Protein AF-A0A293LHS1-F1 (afdb_monomer_lite)

Organism: Ornithodoros erraticus (NCBI:txid265619)

pLDDT: mean 78.34, std 16.52, range [37.88, 95.12]

Foldseek 3Di:
DDPPPQQDPVRDGVQQVLQAQPPPRDGDPDNVVSVLVNCVVVPPLDQFKAAQPPRDTHSDLVVSQVCCCPVVVDHDSVRIDGPDDDDDDDPDDPPD

InterPro domains:
  IPR013087 Zinc finger C2H2-type [PF00096] (51-72)
  IPR013087 Zinc finger C2H2-type [PS00028] (21-41)
  IPR013087 Zinc finger C2H2-type [PS00028] (51-72)
  IPR013087 Zinc finger C2H2-type [PS50157] (49-72)
  IPR013087 Zinc finger C2H2-type [SM00355] (19-41)
  IPR013087 Zinc finger C2H2-type [SM00355] (49-72)
  IPR036236 Zinc finger C2H2 superfamily [SSF57667] (20-69)

Sequence (96 aa):
MIIAPYVTFTGLSPSELARQCPVCLRLFSTRGTMLRHSTLHVPYSVSKYGCSICHKTFTRKHYVKVHRQTIHGIYGDDDVVLCSEESTSMYNTEIS

Radius of gyration: 19.03 Å; chains: 1; bounding box: 3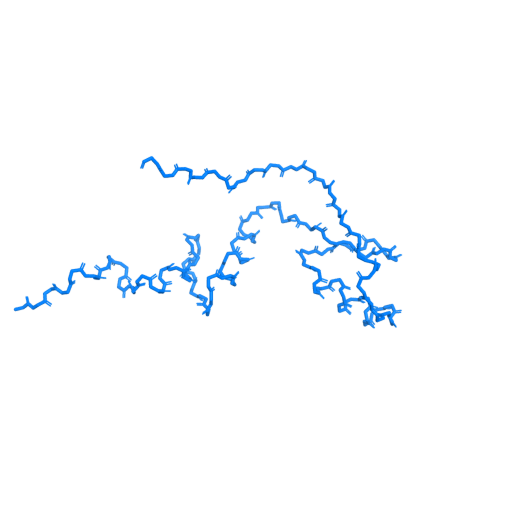7×28×59 Å

Secondary structure (DSSP, 8-state):
----TT--TTS--HHHHTTB-TTT--B-SSHHHHHHHHTTSSSS----EEETTT--EESSHHHHHHHHHHHS----STTEEE--------------

Structure (mmCIF, N/CA/C/O backbone):
data_AF-A0A293LHS1-F1
#
_entry.id   AF-A0A293LHS1-F1
#
loop_
_atom_site.group_PDB
_atom_site.id
_atom_site.type_symbol
_atom_site.label_atom_id
_atom_site.label_alt_id
_atom_site.label_comp_id
_atom_site.label_asym_id
_atom_site.label_entity_id
_atom_site.label_seq_id
_atom_site.pdbx_PDB_ins_code
_atom_site.Cartn_x
_atom_site.Cartn_y
_atom_site.Cartn_z
_atom_site.occupancy
_atom_site.B_iso_or_equiv
_atom_site.auth_seq_id
_atom_site.auth_comp_id
_atom_site.auth_asym_id
_atom_site.auth_atom_id
_atom_site.pdbx_PDB_model_num
ATOM 1 N N . MET A 1 1 ? -16.674 -9.853 41.510 1.00 39.53 1 MET A N 1
ATOM 2 C CA . MET A 1 1 ? -16.802 -9.932 40.040 1.00 39.53 1 MET A CA 1
ATOM 3 C C . MET A 1 1 ? -16.002 -8.777 39.456 1.00 39.53 1 MET A C 1
ATOM 5 O O . MET A 1 1 ? -16.461 -7.647 39.515 1.00 39.53 1 MET A O 1
ATOM 9 N N . ILE A 1 2 ? -14.756 -9.024 39.039 1.00 43.38 2 ILE A N 1
ATOM 10 C CA . ILE A 1 2 ? -13.859 -7.979 38.525 1.00 43.38 2 ILE A CA 1
ATOM 11 C C . ILE A 1 2 ? -14.198 -7.780 37.047 1.00 43.38 2 ILE A C 1
ATOM 13 O O . ILE A 1 2 ? -13.707 -8.505 36.187 1.00 43.38 2 ILE A O 1
ATOM 17 N N . ILE A 1 3 ? -15.086 -6.835 36.754 1.00 49.88 3 ILE A N 1
ATOM 18 C CA . ILE A 1 3 ? -15.224 -6.290 35.403 1.00 49.88 3 ILE A CA 1
ATOM 19 C C . ILE A 1 3 ? -13.959 -5.481 35.133 1.00 49.88 3 ILE A C 1
ATOM 21 O O . ILE A 1 3 ? -13.783 -4.393 35.672 1.00 49.88 3 ILE A O 1
ATOM 25 N N . ALA A 1 4 ? -13.037 -6.060 34.364 1.00 47.56 4 ALA A N 1
ATOM 26 C CA . ALA A 1 4 ? -11.864 -5.351 33.883 1.00 47.56 4 ALA A CA 1
ATOM 27 C C . ALA A 1 4 ? -12.351 -4.125 33.083 1.00 47.56 4 ALA A C 1
ATOM 29 O O . ALA A 1 4 ? -13.003 -4.310 32.057 1.00 47.56 4 ALA A O 1
ATOM 30 N N . PRO A 1 5 ? -12.058 -2.880 33.495 1.00 63.41 5 PRO A N 1
ATOM 31 C CA . PRO A 1 5 ? -12.570 -1.663 32.848 1.00 63.41 5 PRO A CA 1
ATOM 32 C C . PRO A 1 5 ? -11.963 -1.400 31.456 1.00 63.41 5 PRO A C 1
ATOM 34 O O . PRO A 1 5 ? -12.055 -0.298 30.927 1.00 63.41 5 PRO A O 1
ATOM 37 N N . TYR A 1 6 ? -11.309 -2.402 30.864 1.00 56.53 6 TYR A N 1
ATOM 38 C CA . TYR A 1 6 ? -10.504 -2.277 29.655 1.00 56.53 6 TYR A CA 1
ATOM 39 C C . TYR A 1 6 ? -11.019 -3.106 28.477 1.00 56.53 6 TYR A C 1
ATOM 41 O O . TYR A 1 6 ? -10.386 -3.143 27.422 1.00 56.53 6 TYR A O 1
ATOM 49 N N . VAL A 1 7 ? -12.155 -3.789 28.643 1.00 54.94 7 VAL A N 1
ATOM 50 C CA . VAL A 1 7 ? -12.779 -4.528 27.546 1.00 54.94 7 VAL A CA 1
ATOM 51 C C . VAL A 1 7 ? -13.702 -3.571 26.802 1.00 54.94 7 VAL A C 1
ATOM 53 O O . VAL A 1 7 ? -14.791 -3.239 27.262 1.00 54.94 7 VAL A O 1
ATOM 56 N N . THR A 1 8 ? -13.239 -3.083 25.655 1.00 58.62 8 THR A N 1
ATOM 57 C CA . THR A 1 8 ? -14.122 -2.424 24.687 1.00 58.62 8 THR A CA 1
ATOM 58 C C . THR A 1 8 ? -15.187 -3.430 24.224 1.00 58.62 8 THR A C 1
ATOM 60 O O . THR A 1 8 ? -14.947 -4.638 24.251 1.00 58.62 8 THR A O 1
ATOM 63 N N . PHE A 1 9 ? -16.372 -2.963 23.810 1.00 64.62 9 PHE A N 1
ATOM 64 C CA . PHE A 1 9 ? -17.512 -3.812 23.402 1.00 64.62 9 PHE A CA 1
ATOM 65 C C . PHE A 1 9 ? -17.157 -4.880 22.341 1.00 64.62 9 PHE A C 1
ATOM 67 O O . PHE A 1 9 ? -17.855 -5.876 22.191 1.00 64.62 9 PHE A O 1
ATOM 74 N N . THR A 1 10 ? -16.041 -4.704 21.632 1.00 66.94 10 THR A N 1
ATOM 75 C CA . THR A 1 10 ? -15.526 -5.610 20.601 1.00 66.94 10 THR A CA 1
ATOM 76 C C . THR A 1 10 ? -14.696 -6.782 21.140 1.00 66.94 10 THR A C 1
ATOM 78 O O . THR A 1 10 ? -14.282 -7.629 20.353 1.00 66.94 10 THR A O 1
ATOM 81 N N . GLY A 1 11 ? -14.427 -6.855 22.451 1.00 76.12 11 GLY A N 1
ATOM 82 C CA . GLY A 1 11 ? -13.637 -7.936 23.056 1.00 76.12 11 GLY A CA 1
ATOM 83 C C . GLY A 1 11 ? -12.139 -7.902 22.720 1.00 76.12 11 GLY A C 1
ATOM 84 O O . GLY A 1 11 ? -11.419 -8.831 23.076 1.00 76.12 11 GLY A O 1
ATOM 85 N N . LEU A 1 12 ? -11.665 -6.849 22.044 1.00 76.75 12 LEU A N 1
ATOM 86 C CA . LEU A 1 12 ? -10.273 -6.678 21.626 1.00 76.75 12 LEU A CA 1
ATOM 87 C C . LEU A 1 12 ? -9.525 -5.726 22.567 1.00 76.75 12 LEU A C 1
ATOM 89 O O . LEU A 1 12 ? -10.066 -4.715 23.026 1.00 76.75 12 LEU A O 1
ATOM 93 N N . SER A 1 13 ? -8.248 -6.017 22.814 1.00 85.94 13 SER A N 1
ATOM 94 C CA . SER A 1 13 ? -7.335 -5.106 23.507 1.00 85.94 13 SER A CA 1
ATOM 95 C C . SER A 1 13 ? -7.040 -3.863 22.647 1.00 85.94 13 SER A C 1
ATOM 97 O O . SER A 1 13 ? -7.112 -3.922 21.415 1.00 85.94 13 SER A O 1
ATOM 99 N N . PRO A 1 14 ? -6.614 -2.729 23.233 1.00 81.06 14 PRO A N 1
ATOM 100 C CA . PRO A 1 14 ? -6.272 -1.543 22.442 1.00 81.06 14 PRO A CA 1
ATOM 101 C C . PRO A 1 14 ? -5.117 -1.784 21.467 1.00 81.06 14 PRO A C 1
ATOM 103 O O . PRO A 1 14 ? -5.056 -1.161 20.407 1.00 81.06 14 PRO A O 1
ATOM 106 N N . SER A 1 15 ? -4.213 -2.715 21.791 1.00 84.50 15 SER A N 1
ATOM 107 C CA . SER A 1 15 ? -3.125 -3.114 20.894 1.00 84.50 15 SER A CA 1
ATOM 108 C C . SER A 1 15 ? -3.636 -3.809 19.627 1.00 84.50 15 SER A C 1
ATOM 110 O O . SER A 1 15 ? -3.037 -3.683 18.559 1.00 84.50 15 SER A O 1
ATOM 112 N N . GLU A 1 16 ? -4.738 -4.549 19.743 1.00 85.06 16 GLU A N 1
ATOM 113 C CA . GLU A 1 16 ? -5.408 -5.235 18.640 1.00 85.06 16 GLU A CA 1
ATOM 114 C C . GLU A 1 16 ? -6.255 -4.257 17.845 1.00 85.06 16 GLU A C 1
ATOM 116 O O . GLU A 1 16 ? -6.170 -4.246 16.619 1.00 85.06 16 GLU A O 1
ATOM 121 N N . LEU A 1 17 ? -6.963 -3.358 18.530 1.00 85.25 17 LEU A N 1
ATOM 122 C CA . LEU A 1 17 ? -7.738 -2.300 17.893 1.00 85.25 17 LEU A CA 1
ATOM 123 C C . LEU A 1 17 ? -6.850 -1.397 17.023 1.00 85.25 17 LEU A C 1
ATOM 125 O O . LEU A 1 17 ? -7.191 -1.094 15.884 1.00 85.25 17 LEU A O 1
ATOM 129 N N . ALA A 1 18 ? -5.645 -1.058 17.494 1.00 87.25 18 ALA A N 1
ATOM 130 C CA . ALA A 1 18 ? -4.667 -0.289 16.720 1.00 87.25 18 ALA A CA 1
ATOM 131 C C . ALA A 1 18 ? -4.160 -1.005 15.450 1.00 87.25 18 ALA A C 1
ATOM 133 O O . ALA A 1 18 ? -3.546 -0.371 14.587 1.00 87.25 18 ALA A O 1
ATOM 134 N N . ARG A 1 19 ? -4.371 -2.320 15.338 1.00 93.44 19 ARG A N 1
ATOM 135 C CA . ARG A 1 19 ? -3.987 -3.155 14.191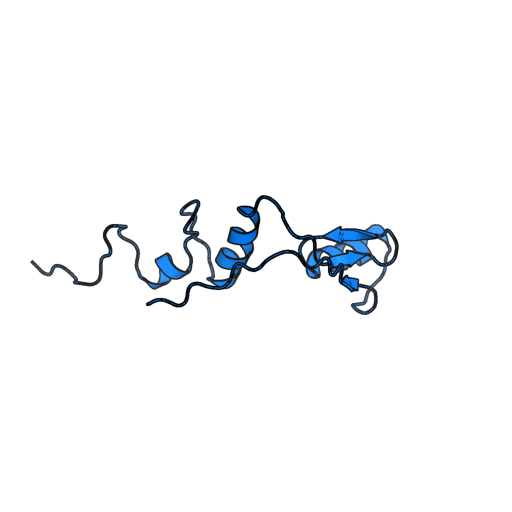 1.00 93.44 19 ARG A CA 1
ATOM 136 C C . ARG A 1 19 ? -5.192 -3.672 13.410 1.00 93.44 19 ARG A C 1
ATOM 138 O O . ARG A 1 19 ? -5.000 -4.419 12.452 1.00 93.44 19 ARG A O 1
ATOM 145 N N . GLN A 1 20 ? -6.405 -3.295 13.794 1.00 92.44 20 GLN A N 1
ATOM 146 C CA . GLN A 1 20 ? -7.627 -3.672 13.107 1.00 92.44 20 GLN A CA 1
ATOM 147 C C . GLN A 1 20 ? -7.969 -2.633 12.038 1.00 92.44 20 GLN A C 1
ATOM 149 O O . GLN A 1 20 ? -7.887 -1.430 12.274 1.00 92.44 20 GLN A O 1
ATOM 154 N N . CYS A 1 21 ? -8.346 -3.085 10.843 1.00 91.81 21 CYS A N 1
ATOM 155 C CA . CYS A 1 21 ? -8.888 -2.191 9.830 1.00 91.81 21 CYS A CA 1
ATOM 156 C C . CYS A 1 21 ? -10.292 -1.724 10.251 1.00 91.81 21 CYS A C 1
ATOM 158 O O . CYS A 1 21 ? -11.147 -2.578 10.467 1.00 91.81 21 CYS A O 1
ATOM 160 N N . PRO A 1 22 ? -10.583 -0.414 10.305 1.00 87.00 22 PRO A N 1
ATOM 161 C CA . PRO A 1 22 ? -11.902 0.074 10.718 1.00 87.00 22 PRO A CA 1
ATOM 162 C C . PRO A 1 22 ? -13.002 -0.178 9.676 1.00 87.00 22 PRO A C 1
ATOM 164 O O . PRO A 1 22 ? -14.178 -0.109 10.009 1.00 87.00 22 PRO A O 1
ATOM 167 N N . VAL A 1 23 ? -12.635 -0.471 8.421 1.00 89.56 23 VAL A N 1
ATOM 168 C CA . VAL A 1 23 ? -13.593 -0.669 7.320 1.00 89.56 23 VAL A CA 1
ATOM 169 C C . VAL A 1 23 ? -14.035 -2.128 7.214 1.00 89.56 23 VAL A C 1
ATOM 171 O O . VAL A 1 23 ? -15.223 -2.407 7.129 1.00 89.56 23 VAL A O 1
ATOM 174 N N . CYS A 1 24 ? -13.089 -3.073 7.225 1.00 92.38 24 CYS A N 1
ATOM 175 C CA . CYS A 1 24 ? -13.380 -4.504 7.064 1.00 92.38 24 CYS A CA 1
ATOM 176 C C . CYS A 1 24 ? -13.124 -5.344 8.324 1.00 92.38 24 CYS A C 1
ATOM 178 O O . CYS A 1 24 ? -13.221 -6.568 8.274 1.00 92.38 24 CYS A O 1
ATOM 180 N N . LEU A 1 25 ? -12.745 -4.710 9.439 1.00 90.81 25 LEU A N 1
ATOM 181 C CA . LEU A 1 25 ? -12.483 -5.332 10.746 1.00 90.81 25 LEU A CA 1
ATOM 182 C C . LEU A 1 25 ? -11.380 -6.403 10.761 1.00 90.81 25 LEU A C 1
ATOM 184 O O . LEU A 1 25 ? -11.185 -7.096 11.763 1.00 90.81 25 LEU A O 1
ATOM 188 N N . ARG A 1 26 ? -10.591 -6.506 9.687 1.00 92.06 26 ARG A N 1
ATOM 189 C CA . ARG A 1 26 ? -9.465 -7.438 9.599 1.00 92.06 26 ARG A CA 1
ATOM 190 C C . ARG A 1 26 ? -8.326 -7.016 10.526 1.00 92.06 26 ARG A C 1
ATOM 192 O O . ARG A 1 26 ? -7.902 -5.862 10.501 1.00 92.06 26 ARG A O 1
ATOM 199 N N . LEU A 1 27 ? -7.797 -7.965 11.295 1.00 92.56 27 LEU A N 1
ATOM 200 C CA . LEU A 1 27 ? -6.623 -7.774 12.148 1.00 92.56 27 LEU A CA 1
ATOM 201 C C . LEU A 1 27 ? -5.323 -7.986 11.369 1.00 92.56 27 LEU A C 1
ATOM 203 O O . LEU A 1 27 ? -5.199 -8.907 10.561 1.00 92.56 27 LEU A O 1
ATOM 207 N N . PHE A 1 28 ? -4.337 -7.142 11.655 1.00 94.25 28 PHE A N 1
ATOM 208 C CA . PHE A 1 28 ? -3.000 -7.207 11.076 1.00 94.25 28 PHE A CA 1
ATOM 209 C C . PHE A 1 28 ? -1.940 -7.434 12.157 1.00 94.25 28 PHE A C 1
ATOM 211 O O . PHE A 1 28 ? -2.168 -7.213 13.349 1.00 94.25 28 PHE A O 1
ATOM 218 N N . SER A 1 29 ? -0.747 -7.862 11.744 1.00 93.25 29 SER A N 1
ATOM 219 C CA . SER A 1 29 ? 0.388 -8.052 12.655 1.00 93.25 29 SER A CA 1
ATOM 220 C C . SER A 1 29 ? 0.957 -6.728 13.166 1.00 93.25 29 SER A C 1
ATOM 222 O O . SER A 1 29 ? 1.470 -6.671 14.278 1.00 93.25 29 SER A O 1
ATOM 224 N N . THR A 1 30 ? 0.839 -5.641 12.393 1.00 93.12 30 THR A N 1
ATOM 225 C CA . THR A 1 30 ? 1.361 -4.318 12.766 1.00 93.12 30 THR A CA 1
ATOM 226 C C . THR A 1 30 ? 0.426 -3.188 12.341 1.00 93.12 30 THR A C 1
ATOM 228 O O . THR A 1 30 ? -0.304 -3.298 11.356 1.00 93.12 30 THR A O 1
ATOM 231 N N . ARG A 1 31 ? 0.494 -2.047 13.038 1.00 90.88 31 ARG A N 1
ATOM 232 C CA . ARG A 1 31 ? -0.285 -0.849 12.680 1.00 90.88 31 ARG A CA 1
ATOM 233 C C . ARG A 1 31 ? 0.054 -0.356 11.271 1.00 90.88 31 ARG A C 1
ATOM 235 O O . ARG A 1 31 ? -0.840 -0.024 10.503 1.00 90.88 31 ARG A O 1
ATOM 242 N N . GLY A 1 32 ? 1.335 -0.368 10.898 1.00 90.81 32 GLY A N 1
ATOM 243 C CA . GLY A 1 32 ? 1.776 0.062 9.567 1.00 90.81 32 GLY A CA 1
ATOM 244 C C . GLY A 1 32 ? 1.216 -0.803 8.432 1.00 90.81 32 GLY A C 1
ATOM 245 O O . GLY A 1 32 ? 0.857 -0.283 7.377 1.00 90.81 32 GLY A O 1
ATOM 246 N N . THR A 1 33 ? 1.084 -2.119 8.639 1.00 91.69 33 THR A N 1
ATOM 247 C CA . THR A 1 33 ? 0.479 -3.003 7.628 1.00 91.69 33 THR A CA 1
ATOM 248 C C . THR A 1 33 ? -1.027 -2.793 7.500 1.00 91.69 33 THR A C 1
ATOM 250 O O . THR A 1 33 ? -1.519 -2.810 6.372 1.00 91.69 33 THR A O 1
ATOM 253 N N . MET A 1 34 ? -1.721 -2.514 8.609 1.00 94.81 34 MET A N 1
ATOM 254 C CA . MET A 1 34 ? -3.137 -2.132 8.617 1.00 94.81 34 MET A CA 1
ATOM 255 C C . MET A 1 34 ? -3.382 -0.803 7.888 1.00 94.81 3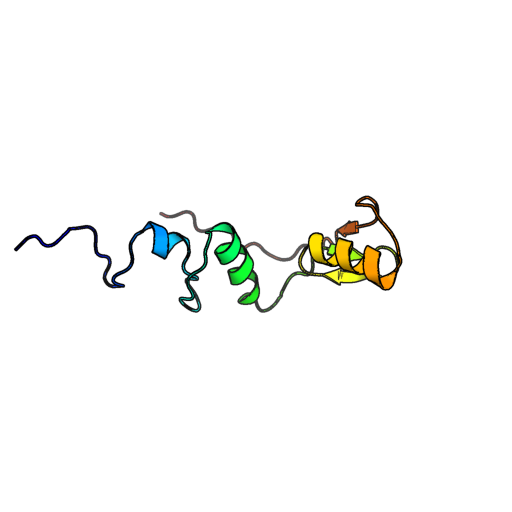4 MET A C 1
ATOM 257 O O . MET A 1 34 ? -4.205 -0.758 6.977 1.00 94.81 34 MET A O 1
ATOM 261 N N . LEU A 1 35 ? -2.622 0.253 8.205 1.00 89.81 35 LEU A N 1
ATOM 262 C CA . LEU A 1 35 ? -2.755 1.566 7.551 1.00 89.81 35 LEU A CA 1
ATOM 263 C C . LEU A 1 35 ? -2.491 1.488 6.045 1.00 89.81 35 LEU A C 1
ATOM 265 O O . LEU A 1 35 ? -3.152 2.120 5.234 1.00 89.81 35 LEU A O 1
ATOM 269 N N . ARG A 1 36 ? -1.525 0.666 5.642 1.00 88.50 36 ARG A N 1
ATOM 270 C CA . ARG A 1 36 ? -1.239 0.422 4.227 1.00 88.50 36 ARG A CA 1
ATOM 271 C C . ARG A 1 36 ? -2.320 -0.411 3.538 1.00 88.50 36 ARG A C 1
ATOM 273 O O . ARG A 1 36 ? -2.432 -0.379 2.319 1.00 88.50 36 ARG A O 1
ATOM 280 N N . HIS A 1 37 ? -3.044 -1.236 4.282 1.00 90.69 37 HIS A N 1
ATOM 281 C CA . HIS A 1 37 ? -4.175 -1.977 3.748 1.00 90.69 37 HIS A CA 1
ATOM 282 C C . HIS A 1 37 ? -5.399 -1.073 3.577 1.00 90.69 37 HIS A C 1
ATOM 284 O O . HIS A 1 37 ? -6.087 -1.213 2.571 1.00 90.69 37 HIS A O 1
ATOM 290 N N . SER A 1 38 ? -5.643 -0.123 4.488 1.00 88.56 38 SER A N 1
ATOM 291 C CA . SER A 1 38 ? -6.815 0.758 4.397 1.00 88.56 38 SER A CA 1
ATOM 292 C C . SER A 1 38 ? -6.829 1.604 3.121 1.00 88.56 38 SER A C 1
ATOM 294 O O . SER A 1 38 ? -7.902 1.920 2.619 1.00 88.56 38 SER A O 1
ATOM 296 N N . THR A 1 39 ? -5.667 1.870 2.513 1.00 84.94 39 THR A N 1
ATOM 297 C CA . THR A 1 39 ? -5.578 2.535 1.201 1.00 84.94 39 THR A CA 1
ATOM 298 C C . THR A 1 39 ? -6.219 1.739 0.059 1.00 84.94 39 THR A C 1
ATOM 300 O O . THR A 1 39 ? -6.445 2.299 -1.004 1.00 84.94 39 THR A O 1
ATOM 303 N N . LEU A 1 40 ? -6.476 0.435 0.229 1.00 85.44 40 LEU A N 1
ATOM 304 C CA . LEU A 1 40 ? -7.186 -0.393 -0.757 1.00 85.44 40 LEU A CA 1
ATOM 305 C C . LEU A 1 40 ? -8.703 -0.189 -0.713 1.00 85.44 40 LEU A C 1
ATOM 307 O O . LEU A 1 40 ? -9.384 -0.526 -1.673 1.00 85.44 40 LEU A O 1
ATOM 311 N N . HIS A 1 41 ? -9.230 0.341 0.392 1.00 86.50 41 HIS A N 1
ATOM 312 C CA . HIS A 1 41 ? -10.639 0.721 0.490 1.00 86.50 41 HIS A CA 1
ATOM 313 C C . HIS A 1 41 ? -10.923 2.069 -0.178 1.00 86.50 41 HIS A C 1
ATOM 315 O O . HIS A 1 41 ? -12.083 2.414 -0.383 1.00 86.50 41 HIS A O 1
ATOM 321 N N . VAL A 1 42 ? -9.877 2.819 -0.536 1.00 82.94 42 VAL A N 1
ATOM 322 C CA . VAL A 1 42 ? -10.014 4.036 -1.329 1.00 82.94 42 VAL A CA 1
ATOM 323 C C . VAL A 1 42 ? -10.245 3.628 -2.792 1.00 82.94 42 VAL A C 1
ATOM 325 O O . VAL A 1 42 ? -9.405 2.919 -3.351 1.00 82.94 42 VAL A O 1
ATOM 328 N N . PRO A 1 43 ? -11.355 4.054 -3.426 1.00 72.06 43 PRO A N 1
ATOM 329 C CA . PRO A 1 43 ? -11.703 3.630 -4.786 1.00 72.06 43 PRO A CA 1
ATOM 330 C C . PRO A 1 43 ? -10.684 4.100 -5.834 1.00 72.06 43 PRO A C 1
ATOM 332 O O . PRO A 1 43 ? -10.449 3.418 -6.827 1.00 72.06 43 PRO A O 1
ATOM 335 N N . TYR A 1 44 ? -10.021 5.227 -5.583 1.00 70.31 44 TYR A N 1
ATOM 336 C CA . TYR A 1 44 ? -8.887 5.719 -6.357 1.00 70.31 44 TYR A CA 1
ATOM 337 C C . TYR A 1 44 ? -7.584 5.260 -5.688 1.00 70.31 44 TYR A C 1
ATOM 339 O O . TYR A 1 44 ? -6.967 5.969 -4.893 1.00 70.31 44 TYR A O 1
ATOM 347 N N . SER A 1 45 ? -7.152 4.027 -5.966 1.00 70.19 45 SER A N 1
ATOM 348 C CA . SER A 1 45 ? -5.849 3.572 -5.475 1.00 70.19 45 SER A CA 1
ATOM 349 C C . SER A 1 45 ? -4.743 4.337 -6.198 1.00 70.19 45 SER A C 1
ATOM 351 O O . SER A 1 45 ? -4.450 4.077 -7.363 1.00 70.19 45 SER A O 1
ATOM 353 N N . VAL A 1 46 ? -4.137 5.302 -5.508 1.00 74.50 46 VAL A N 1
ATOM 354 C CA . VAL A 1 46 ? -3.110 6.158 -6.105 1.00 74.50 46 VAL A CA 1
ATOM 355 C C . VAL A 1 46 ? -1.834 5.341 -6.302 1.00 74.50 46 VAL A C 1
ATOM 357 O O . VAL A 1 46 ? -1.098 5.041 -5.354 1.00 74.50 46 VAL A O 1
ATOM 360 N N . SER A 1 47 ? -1.559 4.954 -7.545 1.00 79.19 47 SER A N 1
ATOM 361 C CA . SER A 1 47 ? -0.285 4.357 -7.925 1.00 79.19 47 SER A CA 1
ATOM 362 C C . SER A 1 47 ? 0.788 5.443 -7.980 1.00 79.19 47 SER A C 1
ATOM 364 O O . SER A 1 47 ? 0.936 6.130 -8.983 1.00 79.19 47 SER A O 1
ATOM 366 N N . LYS A 1 48 ? 1.521 5.616 -6.877 1.00 83.12 48 LYS A N 1
ATOM 367 C CA . LYS A 1 48 ? 2.497 6.708 -6.718 1.00 83.12 48 LYS A CA 1
ATOM 368 C C . LYS A 1 48 ? 3.849 6.459 -7.384 1.00 83.12 48 LYS A C 1
ATOM 370 O O . LYS A 1 48 ? 4.627 7.394 -7.531 1.00 83.12 48 LYS A O 1
ATOM 375 N N . TYR A 1 49 ? 4.165 5.212 -7.728 1.00 88.75 49 TYR A N 1
ATOM 376 C CA . TYR A 1 49 ? 5.504 4.829 -8.175 1.00 88.75 49 TYR A CA 1
ATOM 377 C C . TYR A 1 49 ? 5.449 4.203 -9.566 1.00 88.75 49 TYR A C 1
ATOM 379 O O . TYR A 1 49 ? 4.796 3.180 -9.754 1.00 88.75 49 TYR A O 1
ATOM 387 N N . GLY A 1 50 ? 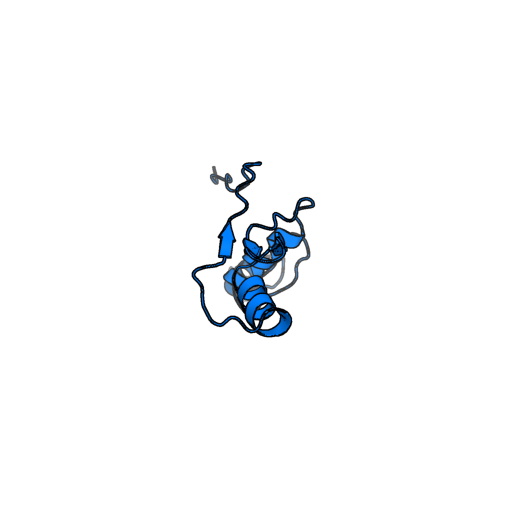6.153 4.791 -10.524 1.00 89.88 50 GLY A N 1
ATOM 388 C CA . GLY A 1 50 ? 6.286 4.315 -11.894 1.00 89.88 50 GLY A CA 1
ATOM 389 C C . GLY A 1 50 ? 7.665 3.724 -12.178 1.00 89.88 50 GLY A C 1
ATOM 390 O O . GLY A 1 50 ? 8.672 4.124 -11.589 1.00 89.88 50 GLY A O 1
ATOM 391 N N . CYS A 1 51 ? 7.717 2.766 -13.100 1.00 90.94 51 CYS A N 1
ATOM 392 C CA . CYS A 1 51 ? 8.964 2.358 -13.737 1.00 90.94 51 CYS A CA 1
ATOM 393 C C . CYS A 1 51 ? 9.377 3.415 -14.771 1.00 90.94 51 CYS A C 1
ATOM 395 O O . CYS A 1 51 ? 8.573 3.753 -15.630 1.00 90.94 51 CYS A O 1
ATOM 397 N N . SER A 1 52 ? 10.613 3.912 -14.738 1.00 89.06 52 SER A N 1
ATOM 398 C CA . SER A 1 52 ? 11.111 4.857 -15.753 1.00 89.06 52 SER A CA 1
ATOM 399 C C . SER A 1 52 ? 11.229 4.262 -17.164 1.00 89.06 52 SER A C 1
ATOM 401 O O . SER A 1 52 ? 11.273 5.013 -18.129 1.00 89.06 52 SER A O 1
ATOM 403 N N . ILE A 1 53 ? 11.296 2.930 -17.280 1.00 89.25 53 ILE A N 1
ATOM 404 C CA . ILE A 1 53 ? 11.614 2.218 -18.528 1.00 89.25 53 ILE A CA 1
ATOM 405 C C . ILE A 1 53 ? 10.346 1.924 -19.326 1.00 89.25 53 ILE A C 1
ATOM 407 O O . ILE A 1 53 ? 10.283 2.173 -20.523 1.00 89.25 53 ILE A O 1
ATOM 411 N N . CYS A 1 54 ? 9.336 1.356 -18.665 1.00 92.25 54 CYS A N 1
ATOM 412 C CA . CYS A 1 54 ? 8.079 0.964 -19.305 1.00 92.25 54 CYS A CA 1
ATOM 413 C C . CYS A 1 54 ? 6.874 1.780 -18.824 1.00 92.25 54 CYS A C 1
ATOM 415 O O . CYS A 1 54 ? 5.745 1.476 -19.200 1.00 92.25 54 CYS A O 1
ATOM 417 N N . HIS A 1 55 ? 7.090 2.766 -17.945 1.00 89.12 55 HIS A N 1
ATOM 418 C CA . HIS A 1 55 ? 6.055 3.633 -17.366 1.00 89.12 55 HIS A CA 1
ATOM 419 C C . HIS A 1 55 ? 4.925 2.903 -16.630 1.00 89.12 55 HIS A C 1
ATOM 421 O O . HIS A 1 55 ? 3.922 3.506 -16.254 1.00 89.12 55 HIS A O 1
ATOM 427 N N . LYS A 1 56 ? 5.098 1.608 -16.337 1.00 89.38 56 LYS A N 1
ATOM 428 C CA . LYS A 1 56 ? 4.139 0.848 -15.541 1.00 89.38 56 LYS A CA 1
ATOM 429 C C . LYS A 1 56 ? 4.084 1.405 -14.121 1.00 89.38 56 LYS A C 1
ATOM 431 O O . LYS A 1 56 ? 5.119 1.543 -13.466 1.00 89.38 56 LYS A O 1
ATOM 436 N N . THR A 1 57 ? 2.876 1.678 -13.636 1.00 90.25 57 THR A N 1
ATOM 437 C CA . THR A 1 57 ? 2.639 2.243 -12.307 1.00 90.25 57 THR A CA 1
ATOM 438 C C . THR A 1 57 ? 2.328 1.170 -11.263 1.00 90.25 57 THR A C 1
ATOM 440 O O . THR A 1 57 ? 1.831 0.074 -11.546 1.00 90.25 57 THR A O 1
ATOM 443 N N . PHE A 1 58 ? 2.679 1.485 -10.019 1.00 89.25 58 PHE A N 1
ATOM 444 C CA . PHE A 1 58 ? 2.579 0.625 -8.853 1.00 89.25 58 PHE A CA 1
ATOM 445 C C . PHE A 1 58 ? 2.237 1.457 -7.613 1.00 89.25 58 PHE A C 1
ATOM 447 O O . PHE A 1 58 ? 2.609 2.622 -7.474 1.00 89.25 58 PH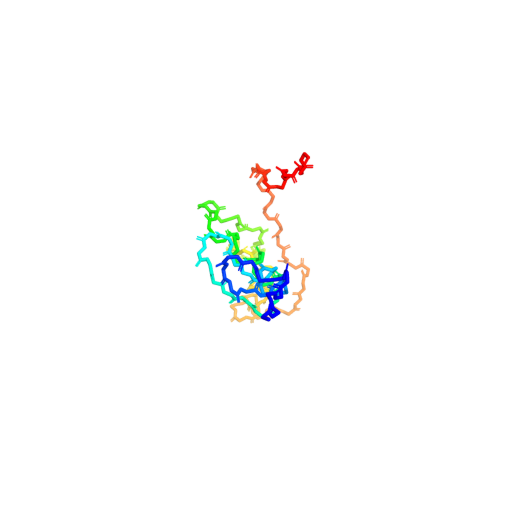E A O 1
ATOM 454 N N . THR A 1 59 ? 1.569 0.831 -6.646 1.00 86.81 59 THR A N 1
ATOM 455 C CA . THR A 1 59 ? 1.186 1.482 -5.382 1.00 86.81 59 THR A CA 1
ATOM 456 C C . THR A 1 59 ? 2.336 1.595 -4.380 1.00 86.81 59 THR A C 1
ATOM 458 O O . THR A 1 59 ? 2.229 2.339 -3.408 1.00 86.81 59 THR A O 1
ATOM 461 N N . ARG A 1 60 ? 3.450 0.866 -4.571 1.00 87.12 60 ARG A N 1
ATOM 462 C CA . ARG A 1 60 ? 4.589 0.850 -3.631 1.00 87.12 60 ARG A CA 1
ATOM 463 C C . ARG A 1 60 ? 5.937 0.780 -4.352 1.00 87.12 60 ARG A C 1
ATOM 465 O O . ARG A 1 60 ? 6.090 -0.028 -5.266 1.00 87.12 60 ARG A O 1
ATOM 472 N N . LYS A 1 61 ? 6.946 1.505 -3.841 1.00 89.00 61 LYS A N 1
ATOM 473 C CA . LYS A 1 61 ? 8.337 1.509 -4.355 1.00 89.00 61 LYS A CA 1
ATOM 474 C C . LYS A 1 61 ? 8.944 0.105 -4.451 1.00 89.00 61 LYS A C 1
ATOM 476 O O . LYS A 1 61 ? 9.597 -0.220 -5.436 1.00 89.00 61 LYS A O 1
ATOM 481 N N . HIS A 1 62 ? 8.690 -0.750 -3.456 1.00 90.62 62 HIS A N 1
ATOM 482 C CA . HIS A 1 62 ? 9.185 -2.133 -3.452 1.00 90.62 62 HIS A CA 1
ATOM 483 C C . HIS A 1 62 ? 8.741 -2.924 -4.693 1.00 90.62 62 HIS A C 1
ATOM 485 O O . HIS A 1 62 ? 9.550 -3.646 -5.267 1.00 90.62 62 HIS A O 1
ATOM 491 N N . TYR A 1 63 ? 7.493 -2.751 -5.141 1.00 91.44 63 TYR A N 1
ATOM 492 C CA . TYR A 1 63 ? 7.000 -3.456 -6.324 1.00 91.44 63 TYR A CA 1
ATOM 493 C C . TYR A 1 63 ? 7.669 -2.966 -7.607 1.00 91.44 63 TYR A C 1
ATOM 495 O O . TYR A 1 63 ? 7.984 -3.793 -8.454 1.00 91.44 63 TYR A O 1
ATOM 503 N N . VAL A 1 64 ? 7.969 -1.665 -7.719 1.00 92.19 64 VAL A N 1
ATOM 504 C CA . VAL A 1 64 ? 8.757 -1.136 -8.846 1.00 92.19 64 VAL A CA 1
ATOM 505 C C . VAL A 1 64 ? 10.159 -1.734 -8.854 1.00 92.19 64 VAL A C 1
ATOM 507 O O . VAL A 1 64 ? 10.632 -2.152 -9.903 1.00 92.19 64 VAL A O 1
ATOM 510 N N . LYS A 1 65 ? 10.813 -1.822 -7.688 1.00 91.50 65 LYS A N 1
ATOM 511 C CA . LYS A 1 65 ? 12.158 -2.405 -7.568 1.00 91.50 65 LYS A CA 1
ATOM 512 C C . LYS A 1 65 ? 12.185 -3.864 -8.026 1.00 91.50 65 LYS A C 1
ATOM 514 O O . LYS A 1 65 ? 13.016 -4.222 -8.850 1.00 91.50 65 LYS A O 1
ATOM 519 N N . VAL A 1 66 ? 11.256 -4.684 -7.527 1.00 92.69 66 VAL A N 1
A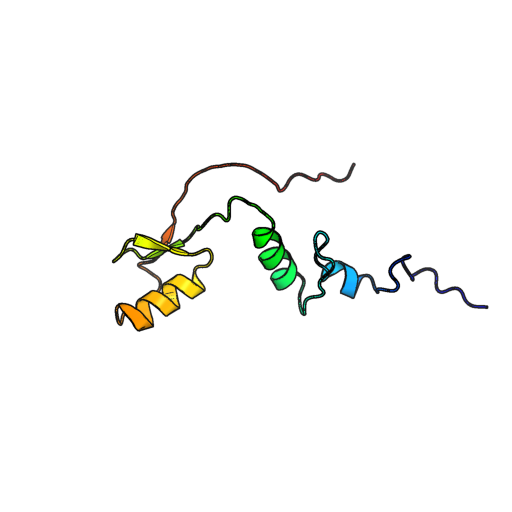TOM 520 C CA . VAL A 1 66 ? 11.148 -6.095 -7.934 1.00 92.69 66 VAL A CA 1
ATOM 521 C C . VAL A 1 66 ? 10.848 -6.200 -9.425 1.00 92.69 66 VAL A C 1
ATOM 523 O O . VAL A 1 66 ? 11.516 -6.951 -10.120 1.00 92.69 66 VAL A O 1
ATOM 526 N N . HIS A 1 67 ? 9.899 -5.412 -9.932 1.00 93.81 67 HIS A N 1
ATOM 527 C CA . HIS A 1 67 ? 9.570 -5.376 -11.354 1.00 93.81 67 HIS A CA 1
ATOM 528 C C . HIS A 1 67 ? 10.779 -5.011 -12.227 1.00 93.81 67 HIS A C 1
ATOM 530 O O . HIS A 1 67 ? 11.034 -5.680 -13.221 1.00 93.81 67 HIS A O 1
ATOM 536 N N . ARG A 1 68 ? 11.558 -3.993 -11.847 1.00 90.88 68 ARG A N 1
ATOM 537 C CA . ARG A 1 68 ? 12.783 -3.609 -12.564 1.00 90.88 68 ARG A CA 1
ATOM 538 C C . ARG A 1 68 ? 13.805 -4.739 -12.569 1.00 90.88 68 ARG A C 1
ATOM 540 O O . ARG A 1 68 ? 14.383 -5.022 -13.613 1.00 90.88 68 ARG A O 1
ATOM 547 N N . GLN A 1 69 ? 13.973 -5.421 -11.442 1.00 92.19 69 GLN A N 1
ATOM 548 C CA . GLN A 1 69 ? 14.910 -6.531 -11.335 1.00 92.19 69 GLN A CA 1
ATOM 549 C C . GLN A 1 69 ? 14.483 -7.737 -12.185 1.00 92.19 69 GLN A C 1
ATOM 551 O O . GLN A 1 69 ? 15.320 -8.334 -12.852 1.00 92.19 69 GLN A O 1
ATOM 556 N N . THR A 1 70 ? 13.197 -8.097 -12.184 1.00 94.81 70 THR A N 1
ATOM 557 C CA . THR A 1 70 ? 12.715 -9.321 -12.845 1.00 94.81 70 THR A CA 1
ATOM 558 C C . THR A 1 70 ? 12.353 -9.134 -14.314 1.00 94.81 70 THR A C 1
ATOM 560 O O . THR A 1 70 ? 12.474 -10.083 -15.079 1.00 94.81 70 THR A O 1
ATOM 563 N N . ILE A 1 71 ? 11.906 -7.940 -14.713 1.00 95.12 71 ILE A N 1
ATOM 564 C CA . ILE A 1 71 ? 11.465 -7.647 -16.086 1.00 95.12 71 ILE A CA 1
ATOM 565 C C . ILE A 1 71 ? 12.553 -6.933 -16.891 1.00 95.12 71 ILE A C 1
ATOM 567 O O . ILE A 1 71 ? 12.683 -7.182 -18.085 1.00 95.12 71 ILE A O 1
ATOM 571 N N . HIS A 1 72 ? 13.343 -6.065 -16.253 1.00 91.25 72 HIS A N 1
ATOM 572 C CA . HIS A 1 72 ? 14.367 -5.261 -16.931 1.00 91.25 72 HIS A CA 1
ATOM 573 C C . HIS A 1 72 ? 15.805 -5.635 -16.540 1.00 91.25 72 HIS A C 1
ATOM 575 O O . HIS A 1 72 ? 16.743 -5.112 -17.132 1.00 91.25 72 HIS A O 1
ATOM 581 N N . GLY A 1 73 ? 16.003 -6.523 -15.560 1.00 91.50 73 GLY A N 1
ATOM 582 C CA . GLY A 1 73 ? 17.335 -6.928 -15.102 1.00 91.50 73 GLY A CA 1
ATOM 583 C C . GLY A 1 73 ? 18.124 -5.822 -14.394 1.00 91.50 73 GLY A C 1
ATOM 584 O O . GLY A 1 73 ? 19.341 -5.936 -14.278 1.00 91.50 73 GLY A O 1
ATOM 585 N N . ILE A 1 74 ? 17.463 -4.753 -13.928 1.00 85.50 74 ILE A N 1
ATOM 586 C CA . ILE A 1 74 ? 18.136 -3.588 -13.334 1.00 85.50 74 ILE A CA 1
ATOM 587 C C . ILE A 1 74 ? 18.115 -3.658 -11.807 1.00 85.50 74 ILE A C 1
ATOM 589 O O . ILE A 1 74 ? 17.070 -3.855 -11.183 1.00 85.50 74 ILE A O 1
ATOM 593 N N . TYR A 1 75 ? 19.286 -3.436 -11.213 1.00 84.06 75 TYR A N 1
ATOM 594 C CA . TYR A 1 75 ? 19.521 -3.425 -9.776 1.00 84.06 75 TYR A CA 1
ATOM 595 C C . TYR A 1 75 ? 19.882 -1.998 -9.350 1.00 84.06 75 TYR A C 1
ATOM 597 O O . TYR A 1 75 ? 20.977 -1.533 -9.632 1.00 84.06 75 TYR A O 1
ATOM 605 N N . GLY A 1 76 ? 18.962 -1.296 -8.688 1.00 77.31 76 GLY A N 1
ATOM 606 C CA . GLY A 1 76 ? 19.175 0.091 -8.253 1.00 77.31 76 GLY A CA 1
ATOM 607 C C . GLY A 1 76 ? 17.879 0.746 -7.787 1.00 77.31 76 GLY A C 1
ATOM 608 O O . GLY A 1 76 ? 16.804 0.152 -7.917 1.00 77.31 76 GLY A O 1
ATOM 609 N N . ASP A 1 77 ? 17.947 1.946 -7.217 1.00 68.81 77 ASP A N 1
ATOM 610 C CA . ASP A 1 77 ? 16.767 2.679 -6.716 1.00 68.81 77 ASP A CA 1
ATOM 611 C C . ASP A 1 77 ? 16.553 4.063 -7.354 1.00 68.81 77 ASP A C 1
ATOM 613 O O . ASP A 1 77 ? 15.458 4.612 -7.249 1.00 68.81 77 ASP A O 1
ATOM 617 N N . ASP A 1 78 ? 17.562 4.520 -8.084 1.00 71.62 78 ASP A N 1
ATOM 618 C CA . ASP A 1 78 ? 17.682 5.712 -8.932 1.00 71.62 78 ASP A CA 1
ATOM 619 C C . ASP A 1 78 ? 16.584 5.848 -10.004 1.00 71.62 78 ASP A C 1
ATOM 621 O O . ASP A 1 78 ? 16.025 6.930 -10.157 1.00 71.62 78 ASP A O 1
ATOM 625 N N . ASP A 1 79 ? 16.183 4.771 -10.686 1.00 67.81 79 ASP A N 1
ATOM 626 C CA . ASP A 1 79 ? 15.214 4.890 -11.793 1.00 67.81 79 ASP A CA 1
ATOM 627 C C . ASP A 1 79 ? 13.716 4.732 -11.410 1.00 67.81 79 ASP A C 1
ATOM 629 O O . ASP A 1 79 ? 12.910 4.200 -12.185 1.00 67.81 79 ASP A O 1
ATOM 633 N N . VAL A 1 80 ? 13.305 5.121 -10.196 1.00 79.06 80 VAL A N 1
ATOM 634 C CA . VAL A 1 80 ? 11.879 5.109 -9.797 1.00 79.06 80 VAL A CA 1
ATOM 635 C C . VAL A 1 80 ? 11.255 6.485 -10.010 1.00 79.06 80 VAL A C 1
ATOM 637 O O . VAL A 1 80 ? 11.616 7.446 -9.338 1.00 79.06 80 VAL A O 1
ATOM 640 N N . VAL A 1 81 ? 10.251 6.563 -10.886 1.00 83.88 81 VAL A N 1
ATOM 641 C CA . VAL A 1 81 ? 9.499 7.800 -11.134 1.00 83.88 81 VAL A CA 1
ATOM 642 C C . VAL A 1 81 ? 8.404 7.949 -10.081 1.00 83.88 81 VAL A C 1
ATOM 644 O O . VAL A 1 81 ? 7.660 7.004 -9.814 1.00 83.88 81 VAL A O 1
ATOM 647 N N . LEU A 1 82 ? 8.285 9.132 -9.478 1.00 83.94 82 LEU A N 1
ATOM 648 C CA . LEU A 1 82 ? 7.120 9.492 -8.672 1.00 83.94 82 LEU A CA 1
ATOM 649 C C . LEU A 1 82 ? 6.084 10.145 -9.587 1.00 83.94 82 LEU A C 1
ATOM 651 O O . LEU A 1 82 ? 6.319 11.229 -10.115 1.00 83.94 82 LEU A O 1
ATOM 655 N N . CYS A 1 83 ? 4.950 9.475 -9.786 1.00 73.44 83 CYS A N 1
ATOM 656 C CA . CYS A 1 83 ? 3.820 10.045 -10.515 1.00 73.44 83 CYS A CA 1
ATOM 657 C C . CYS A 1 83 ? 3.027 10.916 -9.536 1.00 73.44 83 CYS A C 1
ATOM 659 O O . CYS A 1 83 ? 2.208 10.421 -8.759 1.00 73.44 83 CYS A O 1
ATOM 661 N N . SER A 1 84 ? 3.359 12.205 -9.512 1.00 64.88 84 SER A N 1
ATOM 662 C CA . SER A 1 84 ? 2.683 13.217 -8.703 1.00 64.88 84 SER A CA 1
ATOM 663 C C . SER A 1 84 ? 1.455 13.725 -9.448 1.00 64.88 84 SER A C 1
ATOM 665 O O . SER A 1 84 ? 1.524 14.726 -10.152 1.00 64.88 84 SER A O 1
ATOM 667 N N . GLU A 1 85 ? 0.331 13.040 -9.288 1.00 56.53 85 GLU A N 1
ATOM 668 C CA . GLU A 1 85 ? -0.969 13.612 -9.634 1.00 56.53 85 GLU A CA 1
ATOM 669 C C . GLU A 1 85 ? -1.632 14.005 -8.317 1.00 56.53 85 GLU A C 1
ATOM 671 O O . GLU A 1 85 ? -2.042 13.166 -7.509 1.00 56.53 85 GLU A O 1
ATOM 676 N N . GLU A 1 86 ? -1.588 15.304 -8.037 1.00 64.38 86 GLU A N 1
ATOM 677 C CA . GLU A 1 86 ? -2.191 15.921 -6.867 1.00 64.38 86 GLU A CA 1
ATOM 678 C C . GLU A 1 86 ? -3.709 15.708 -6.932 1.00 64.38 86 GLU A C 1
ATOM 680 O O . GLU A 1 86 ? -4.377 16.242 -7.812 1.00 64.38 86 GLU A O 1
ATOM 685 N N . SER A 1 87 ? -4.265 14.880 -6.044 1.00 45.84 87 SER A N 1
ATOM 686 C CA . SER A 1 87 ? -5.712 14.771 -5.819 1.00 45.84 87 SER A CA 1
ATOM 687 C C . SER A 1 87 ? -6.005 14.184 -4.434 1.00 45.84 87 SER A C 1
ATOM 689 O O . SER A 1 87 ? -6.062 12.974 -4.225 1.00 45.84 87 SER A O 1
ATOM 691 N N . THR A 1 88 ? -6.195 15.123 -3.506 1.00 43.44 88 THR A N 1
ATOM 692 C CA . THR A 1 88 ? -7.109 15.078 -2.353 1.00 43.44 88 THR A CA 1
ATOM 693 C C . THR A 1 88 ? -6.714 14.240 -1.129 1.00 43.44 88 THR A C 1
ATOM 695 O O . THR A 1 88 ? -6.966 13.042 -1.022 1.00 43.44 88 THR A O 1
ATOM 698 N N . SER A 1 89 ? -6.134 14.962 -0.161 1.00 53.44 89 SER A N 1
ATOM 699 C CA . SER A 1 89 ? -6.581 15.062 1.240 1.00 53.44 89 SER A CA 1
ATOM 700 C C . SER A 1 89 ? -7.472 13.926 1.764 1.00 53.44 89 SER A C 1
ATOM 702 O O . SER A 1 89 ? -8.639 13.837 1.397 1.00 53.44 89 SER A O 1
ATOM 704 N N . MET A 1 90 ? -6.953 13.120 2.697 1.00 48.22 90 MET A N 1
ATOM 705 C CA . MET A 1 90 ? -7.790 12.492 3.734 1.00 48.22 90 MET A CA 1
ATOM 706 C C . MET A 1 90 ? -6.994 12.062 4.979 1.00 48.22 90 MET A C 1
ATOM 708 O O . MET A 1 90 ? -7.305 11.066 5.628 1.00 48.22 90 MET A O 1
ATOM 712 N N . TYR A 1 91 ? -5.976 12.835 5.363 1.00 51.41 91 TYR A N 1
ATOM 713 C CA . TYR A 1 91 ? -5.718 12.999 6.790 1.00 51.41 91 TYR A CA 1
ATOM 714 C C . TYR A 1 91 ? -6.199 14.405 7.133 1.00 51.41 91 TYR A C 1
ATOM 716 O O . TYR A 1 91 ? -5.591 15.385 6.744 1.00 51.41 91 TYR A O 1
ATOM 724 N N . ASN A 1 92 ? -7.375 14.474 7.738 1.00 47.28 92 ASN A N 1
ATOM 725 C CA . ASN A 1 92 ? -7.816 15.547 8.617 1.00 47.28 92 ASN A CA 1
ATOM 726 C C . ASN A 1 92 ? -8.954 14.927 9.417 1.00 47.28 92 ASN A C 1
ATOM 728 O O . ASN A 1 92 ? -10.118 14.927 9.027 1.00 47.28 92 ASN A O 1
ATOM 732 N N . THR A 1 93 ? -8.582 14.295 10.518 1.00 41.56 93 THR A N 1
ATOM 733 C CA . THR A 1 93 ? -9.492 14.151 11.645 1.00 41.56 93 THR A CA 1
ATOM 734 C C . THR A 1 93 ? -8.718 14.704 12.820 1.00 41.56 93 THR A C 1
ATOM 736 O O . THR A 1 93 ? -8.088 13.973 13.581 1.00 41.56 93 THR A O 1
ATOM 739 N N . GLU A 1 94 ? -8.674 16.034 12.869 1.00 43.50 94 GLU A N 1
ATOM 740 C CA . GLU A 1 94 ? -8.535 16.737 14.132 1.00 43.50 94 GLU A CA 1
ATOM 741 C C . GLU A 1 94 ? -9.701 16.250 14.994 1.00 43.50 94 GLU A C 1
ATOM 743 O O . GLU A 1 94 ? -10.873 16.474 14.694 1.00 43.50 94 GLU A O 1
ATOM 748 N N . ILE A 1 95 ? -9.358 15.429 15.979 1.00 52.41 95 ILE A N 1
ATOM 749 C CA . ILE A 1 95 ? -10.251 15.021 17.052 1.00 52.41 95 ILE A CA 1
ATOM 750 C C . ILE A 1 95 ? -10.570 16.312 17.811 1.00 52.41 95 ILE A C 1
ATOM 752 O O . ILE A 1 95 ? -9.650 16.943 18.333 1.00 52.41 95 ILE A O 1
ATOM 756 N N . SER A 1 96 ? -11.840 16.726 17.771 1.00 37.88 96 SER A N 1
ATOM 757 C CA . SER A 1 96 ? -12.391 17.775 18.640 1.00 37.88 96 SER A CA 1
ATOM 758 C C . SER A 1 96 ? -12.308 17.381 20.110 1.00 37.88 96 SER A C 1
ATOM 760 O O . SER A 1 96 ? -12.428 16.166 20.396 1.00 37.88 96 SER A O 1
#